Protein AF-A0A1I7UY70-F1 (afdb_monomer_lite)

Organism: NCBI:txid1561998

Radius of gyration: 15.58 Å; chains: 1; bounding box: 37×27×52 Å

Secondary structure (DSSP, 8-state):
-----------GGG-GGGTTS---PPPGGG--SS-----HHHHHHHHHHHHHHHTT---HHHHHHHHHHHHH-TT-HHHHHHHHHHHHHHHHHHHHHHH-

Foldseek 3Di:
DDDPDPPPLDQLVNDPVCPVWDFAADDPVNPDPDDDPADPSQRRLVSSLVRCVVVVDQDPVVLVSLVVNCVRPVPPVVSVVVNVVSVVVVVVVVVVVVVD

Structure (mmCIF, N/CA/C/O backbone):
data_AF-A0A1I7UY70-F1
#
_entry.id   AF-A0A1I7UY70-F1
#
loop_
_atom_site.group_PDB
_atom_site.id
_atom_site.type_symbol
_atom_site.label_atom_id
_atom_site.label_alt_id
_atom_site.label_comp_id
_atom_site.label_asym_id
_atom_site.label_entity_id
_atom_site.label_seq_id
_atom_site.pdbx_PDB_ins_code
_atom_site.Cartn_x
_atom_site.Cartn_y
_atom_site.Cartn_z
_atom_site.occupancy
_atom_site.B_iso_or_equiv
_atom_site.auth_seq_id
_atom_site.auth_comp_id
_atom_site.auth_asym_id
_atom_site.auth_atom_id
_atom_site.pdbx_PDB_model_num
ATOM 1 N N . MET A 1 1 ? 25.966 -2.953 19.652 1.00 38.00 1 MET A N 1
ATOM 2 C CA . MET A 1 1 ? 24.958 -2.192 18.891 1.00 38.00 1 MET A CA 1
ATOM 3 C C . MET A 1 1 ? 23.954 -3.216 18.424 1.00 38.00 1 MET A C 1
ATOM 5 O O . MET A 1 1 ? 24.318 -4.070 17.628 1.00 38.00 1 MET A O 1
ATOM 9 N N . GLU A 1 2 ? 22.795 -3.246 19.075 1.00 36.47 2 GLU A N 1
ATOM 10 C CA . GLU A 1 2 ? 21.772 -4.260 18.839 1.00 36.47 2 GLU A CA 1
ATOM 11 C C . GLU A 1 2 ? 21.210 -4.150 17.422 1.00 36.47 2 GLU A C 1
ATOM 13 O O . GLU A 1 2 ? 20.868 -3.076 16.932 1.00 36.47 2 GLU A O 1
ATOM 18 N N . SER A 1 3 ? 21.199 -5.314 16.793 1.00 43.84 3 SER A N 1
ATOM 19 C CA . SER A 1 3 ? 20.561 -5.754 15.566 1.00 43.84 3 SER A CA 1
ATOM 20 C C . SER A 1 3 ? 19.325 -4.944 15.153 1.00 43.84 3 SER A C 1
ATOM 22 O O . SER A 1 3 ? 18.221 -5.178 15.635 1.00 43.84 3 SER A O 1
ATOM 24 N N . GLY A 1 4 ? 19.482 -4.061 14.167 1.00 43.94 4 GLY A N 1
ATOM 25 C CA . GLY A 1 4 ? 18.393 -3.723 13.249 1.00 43.94 4 GLY A CA 1
ATOM 26 C C . GLY A 1 4 ? 18.341 -4.797 12.173 1.00 43.94 4 GLY A C 1
ATOM 27 O O . GLY A 1 4 ? 18.724 -4.539 11.035 1.00 43.94 4 GLY A O 1
ATOM 28 N N . ASP A 1 5 ? 18.013 -6.019 12.594 1.00 38.72 5 ASP A N 1
ATOM 29 C CA . ASP A 1 5 ? 17.907 -7.184 11.728 1.00 38.72 5 ASP A CA 1
ATOM 30 C C . ASP A 1 5 ? 16.994 -6.823 10.556 1.00 38.72 5 ASP A C 1
ATOM 32 O O . ASP A 1 5 ? 15.882 -6.317 10.739 1.00 38.72 5 ASP A O 1
ATOM 36 N N . ILE A 1 6 ? 17.521 -6.998 9.349 1.00 51.41 6 ILE A N 1
ATOM 37 C CA . ILE A 1 6 ? 16.780 -6.838 8.109 1.00 51.41 6 ILE A CA 1
ATOM 38 C C . ILE A 1 6 ? 15.667 -7.861 8.244 1.00 51.41 6 ILE A C 1
ATOM 40 O O . ILE A 1 6 ? 15.951 -9.053 8.163 1.00 51.41 6 ILE A O 1
ATOM 44 N N . SER A 1 7 ? 14.443 -7.415 8.553 1.00 43.91 7 SER A N 1
ATOM 45 C CA . SER A 1 7 ? 13.302 -8.321 8.628 1.00 43.91 7 SER A CA 1
ATOM 46 C C . SER A 1 7 ? 13.309 -9.106 7.330 1.00 43.91 7 SER A C 1
ATOM 48 O O . SER A 1 7 ? 13.182 -8.535 6.245 1.00 43.91 7 SER A O 1
ATOM 50 N N . SER A 1 8 ? 13.646 -10.382 7.487 1.00 45.94 8 SER A N 1
ATOM 51 C CA . SER A 1 8 ? 13.848 -11.347 6.431 1.00 45.94 8 SER A CA 1
ATOM 52 C C . SER A 1 8 ? 12.756 -11.161 5.393 1.00 45.94 8 SER A C 1
ATOM 54 O O . SER A 1 8 ? 11.581 -11.115 5.751 1.00 45.94 8 SER A O 1
ATOM 56 N N . THR A 1 9 ? 13.186 -11.006 4.144 1.00 56.19 9 THR A N 1
ATOM 57 C CA . THR A 1 9 ? 12.440 -10.810 2.900 1.00 56.19 9 THR A CA 1
ATOM 58 C C . THR A 1 9 ? 11.349 -11.872 2.701 1.00 56.19 9 THR A C 1
ATOM 60 O O . THR A 1 9 ? 11.419 -12.726 1.821 1.00 56.19 9 THR A O 1
ATOM 63 N N . ALA A 1 10 ? 10.336 -11.877 3.559 1.00 68.81 10 ALA A N 1
ATOM 64 C CA . ALA A 1 10 ? 9.144 -12.678 3.414 1.00 68.81 10 ALA A CA 1
ATOM 65 C C . ALA A 1 10 ? 8.151 -11.825 2.639 1.00 68.81 10 ALA A C 1
ATOM 67 O O . ALA A 1 10 ? 7.630 -10.833 3.146 1.00 68.81 10 ALA A O 1
ATOM 68 N N . LEU A 1 11 ? 7.915 -12.214 1.389 1.00 82.00 11 LEU A N 1
ATOM 69 C CA . LEU A 1 11 ? 6.838 -11.659 0.582 1.00 82.00 11 LEU A CA 1
ATOM 70 C C . LEU A 1 11 ? 5.539 -11.684 1.402 1.00 82.00 11 LEU A C 1
ATOM 72 O O . LEU A 1 11 ? 5.225 -12.689 2.047 1.00 82.00 11 LEU A O 1
ATOM 76 N N . TYR A 1 12 ? 4.783 -10.593 1.362 1.00 85.62 12 TYR A N 1
ATOM 77 C CA . TYR A 1 12 ? 3.481 -10.443 2.005 1.00 85.62 12 TYR A CA 1
ATOM 78 C C . TYR A 1 12 ? 2.514 -11.557 1.591 1.00 85.62 12 TYR A C 1
ATOM 80 O O . TYR A 1 12 ? 1.715 -12.004 2.413 1.00 85.62 12 TYR A O 1
ATOM 88 N N . LYS A 1 13 ? 2.671 -12.109 0.379 1.00 85.06 13 LYS A N 1
ATOM 89 C CA . LYS A 1 13 ? 1.948 -13.312 -0.078 1.00 85.06 13 LYS A CA 1
ATOM 90 C C . LYS A 1 13 ? 2.130 -14.554 0.800 1.00 85.06 13 LYS A C 1
ATOM 92 O O . LYS A 1 13 ? 1.261 -15.421 0.823 1.00 85.06 13 LYS A O 1
ATOM 97 N N . ASN A 1 14 ? 3.246 -14.644 1.518 1.00 85.44 14 ASN A N 1
ATOM 98 C CA . ASN A 1 14 ? 3.566 -15.754 2.412 1.00 85.44 14 ASN A CA 1
ATOM 99 C C . ASN A 1 14 ? 3.230 -15.446 3.880 1.00 85.44 14 ASN A C 1
ATOM 101 O O . ASN A 1 14 ? 3.341 -16.337 4.721 1.00 85.44 14 ASN A O 1
ATOM 105 N N . ASN A 1 15 ? 2.838 -14.210 4.204 1.00 86.69 15 ASN A N 1
ATOM 106 C CA . ASN A 1 15 ? 2.493 -13.826 5.565 1.00 86.69 15 ASN A CA 1
ATOM 107 C C . ASN A 1 15 ? 1.050 -14.249 5.885 1.00 86.69 15 ASN A C 1
ATOM 109 O O . ASN A 1 15 ? 0.101 -13.894 5.184 1.00 86.69 15 ASN A O 1
ATOM 113 N N . GLU A 1 16 ? 0.873 -15.006 6.969 1.00 85.00 16 GLU A N 1
ATOM 114 C CA . GLU A 1 16 ? -0.444 -15.469 7.410 1.00 85.00 16 GLU A CA 1
ATOM 115 C C . GLU A 1 16 ? -1.382 -14.324 7.783 1.00 85.00 16 GLU A C 1
ATOM 117 O O . GLU A 1 16 ? -2.587 -14.426 7.557 1.00 85.00 16 GLU A O 1
ATOM 122 N N . GLU A 1 17 ? -0.824 -13.217 8.275 1.00 85.56 17 GLU A N 1
ATOM 123 C CA . GLU A 1 17 ? -1.577 -12.019 8.631 1.00 85.56 17 GLU A CA 1
ATOM 124 C C . GLU A 1 17 ? -2.217 -11.336 7.425 1.00 85.56 17 GLU A C 1
ATOM 126 O O . GLU A 1 17 ? -3.080 -10.500 7.630 1.00 85.56 17 GLU A O 1
ATOM 131 N N . TRP A 1 18 ? -1.815 -11.651 6.190 1.00 86.62 18 TRP A N 1
ATOM 132 C CA . TRP A 1 18 ? -2.326 -11.006 4.975 1.00 86.62 18 TRP A CA 1
ATOM 133 C C . TRP A 1 18 ? -3.199 -11.931 4.117 1.00 86.62 18 TRP A C 1
ATOM 135 O O . TRP A 1 18 ? -3.617 -11.550 3.023 1.00 86.62 18 TRP A O 1
ATOM 145 N N . LYS A 1 19 ? -3.528 -13.132 4.616 1.00 85.94 19 LYS A N 1
ATOM 146 C CA . LYS A 1 19 ? -4.377 -14.117 3.916 1.00 85.94 19 LYS A CA 1
ATOM 147 C C . LYS A 1 19 ? -5.818 -13.639 3.696 1.00 85.94 19 LYS A C 1
ATOM 149 O O . LYS A 1 19 ? -6.513 -14.178 2.839 1.00 85.94 19 LYS A O 1
ATOM 154 N N . ASP A 1 20 ? -6.286 -12.654 4.459 1.00 87.88 20 ASP A N 1
ATOM 155 C CA . ASP A 1 20 ? -7.638 -12.095 4.352 1.00 87.88 20 ASP A CA 1
ATOM 156 C C . ASP A 1 20 ? -7.786 -11.057 3.226 1.00 87.88 20 ASP A C 1
ATOM 158 O O . ASP A 1 20 ? -8.909 -10.685 2.859 1.00 87.88 20 ASP A O 1
ATOM 162 N N . ILE A 1 21 ? -6.676 -10.560 2.674 1.00 87.75 21 ILE A N 1
ATOM 163 C CA . ILE A 1 21 ? -6.660 -9.539 1.626 1.00 87.75 21 ILE A CA 1
ATOM 164 C C . ILE A 1 21 ? -6.191 -10.151 0.308 1.00 87.75 21 ILE A C 1
ATOM 166 O O . ILE A 1 21 ? -5.170 -10.828 0.244 1.00 87.75 21 ILE A O 1
ATOM 170 N N . TYR A 1 22 ? -6.925 -9.863 -0.766 1.00 89.94 22 TYR A N 1
ATOM 171 C CA . TYR A 1 22 ? -6.515 -10.231 -2.117 1.00 89.94 22 TYR A CA 1
ATOM 172 C C . TYR A 1 22 ? -5.616 -9.132 -2.700 1.00 89.94 22 TYR A C 1
ATOM 174 O O . TYR A 1 22 ? -6.105 -8.012 -2.873 1.00 89.94 22 TYR A O 1
ATOM 182 N N . PRO A 1 23 ? -4.331 -9.410 -2.991 1.00 90.38 23 PRO A N 1
ATOM 183 C CA . PRO A 1 23 ? -3.416 -8.415 -3.540 1.00 90.38 23 PRO A CA 1
ATOM 184 C C . PRO A 1 23 ? -3.868 -7.955 -4.928 1.00 90.38 23 PRO A C 1
ATOM 186 O O . PRO A 1 23 ? -4.356 -8.746 -5.739 1.00 90.38 23 PRO A O 1
ATOM 189 N N . ILE A 1 24 ? -3.683 -6.666 -5.213 1.00 91.00 24 ILE A N 1
ATOM 190 C CA . ILE A 1 24 ? -4.083 -6.056 -6.486 1.00 91.00 24 ILE A CA 1
ATOM 191 C C . ILE A 1 24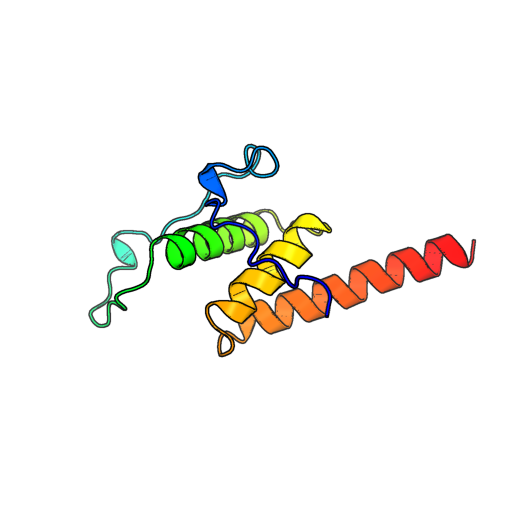 ? -2.835 -5.749 -7.298 1.00 91.00 24 ILE A C 1
ATOM 193 O O . ILE A 1 24 ? -2.218 -4.690 -7.161 1.00 91.00 24 ILE A O 1
ATOM 197 N N . TYR A 1 25 ? -2.466 -6.699 -8.149 1.00 88.38 25 TYR A N 1
ATOM 198 C CA . TYR A 1 25 ? -1.344 -6.541 -9.064 1.00 88.38 25 TYR A CA 1
ATOM 199 C C . TYR A 1 25 ? -1.677 -5.568 -10.207 1.00 88.38 25 TYR A C 1
ATOM 201 O O . TYR A 1 25 ? -2.852 -5.402 -10.549 1.00 88.38 25 TYR A O 1
ATOM 209 N N . PRO A 1 26 ? -0.660 -4.928 -10.813 1.00 82.62 26 PRO A N 1
ATOM 210 C CA . PRO A 1 26 ? -0.857 -4.111 -12.006 1.00 82.62 26 PRO A CA 1
ATOM 211 C C . PRO A 1 26 ? -1.552 -4.903 -13.123 1.00 82.62 26 PRO A C 1
ATOM 213 O O . PRO A 1 26 ? -1.183 -6.048 -13.397 1.00 82.62 26 PRO A O 1
ATOM 216 N N . SER A 1 27 ? -2.571 -4.314 -13.751 1.00 82.50 27 SER A N 1
ATOM 217 C CA . SER A 1 27 ? -3.311 -4.955 -14.845 1.00 82.50 27 SER A CA 1
ATOM 218 C C . SER A 1 27 ? -2.542 -4.866 -16.172 1.00 82.50 27 SER A C 1
ATOM 220 O O . SER A 1 27 ? -1.608 -4.077 -16.312 1.00 82.50 27 SER A O 1
ATOM 222 N N . LYS A 1 28 ? -2.950 -5.648 -17.184 1.00 75.12 28 LYS A N 1
ATOM 223 C CA . LYS A 1 28 ? -2.389 -5.531 -18.546 1.00 75.12 28 LYS A CA 1
ATOM 224 C C . LYS A 1 28 ? -2.657 -4.162 -19.173 1.00 75.12 28 LYS A C 1
ATOM 226 O O . LYS A 1 28 ? -1.839 -3.683 -19.946 1.00 75.12 28 LYS A O 1
ATOM 231 N N . ASP A 1 29 ? -3.767 -3.525 -18.810 1.00 73.31 29 ASP A N 1
ATOM 232 C CA . ASP A 1 29 ? -4.109 -2.184 -19.292 1.00 73.31 29 ASP A CA 1
ATOM 233 C C . ASP A 1 29 ? -3.209 -1.101 -18.663 1.00 73.31 29 ASP A C 1
ATOM 235 O O . ASP A 1 29 ? -3.049 -0.022 -19.229 1.00 73.31 29 ASP A O 1
ATOM 239 N N . GLU A 1 30 ? -2.579 -1.394 -17.518 1.00 73.88 30 GLU A N 1
ATOM 240 C CA . GLU A 1 30 ? -1.557 -0.549 -16.885 1.00 73.88 30 GLU A CA 1
ATOM 241 C C . GLU A 1 30 ? -0.147 -0.761 -17.478 1.00 73.88 30 GLU A C 1
ATOM 243 O O . GLU A 1 30 ? 0.795 -0.071 -17.074 1.00 73.88 30 GLU A O 1
ATOM 248 N N . GLU A 1 31 ? 0.037 -1.671 -18.448 1.00 71.38 31 GLU A N 1
ATOM 249 C CA . GLU A 1 31 ? 1.309 -1.825 -19.169 1.00 71.38 31 GLU A CA 1
ATOM 250 C C . GLU A 1 31 ? 1.524 -0.663 -20.151 1.00 71.38 31 GLU A C 1
ATOM 252 O O . GLU A 1 31 ? 1.270 -0.739 -21.351 1.00 71.38 31 GLU A O 1
ATOM 257 N N . VAL A 1 32 ? 2.011 0.451 -19.611 1.00 74.19 32 VAL A N 1
ATOM 258 C CA . VAL A 1 32 ? 2.358 1.661 -20.360 1.00 74.19 32 VAL A CA 1
ATOM 259 C C . VAL A 1 32 ? 3.764 1.593 -20.963 1.00 74.19 32 VAL A C 1
ATOM 261 O O . VAL A 1 32 ? 4.619 0.814 -20.542 1.00 74.19 32 VAL A O 1
ATOM 264 N N . ALA A 1 33 ? 4.034 2.487 -21.920 1.00 74.44 33 ALA A N 1
ATOM 265 C CA . ALA A 1 33 ? 5.314 2.580 -22.627 1.00 74.44 33 ALA A CA 1
ATOM 266 C C . ALA A 1 33 ? 6.541 2.773 -21.708 1.00 74.44 33 ALA A C 1
ATOM 268 O O . ALA A 1 33 ? 7.656 2.446 -22.105 1.00 74.44 33 ALA A O 1
ATOM 269 N N . VAL A 1 34 ? 6.352 3.280 -20.482 1.00 78.06 34 VAL A N 1
ATOM 270 C CA . VAL A 1 34 ? 7.425 3.508 -19.499 1.00 78.06 34 VAL A CA 1
ATOM 271 C C . VAL A 1 34 ? 7.318 2.491 -18.360 1.00 78.06 34 VAL A C 1
ATOM 273 O O . VAL A 1 34 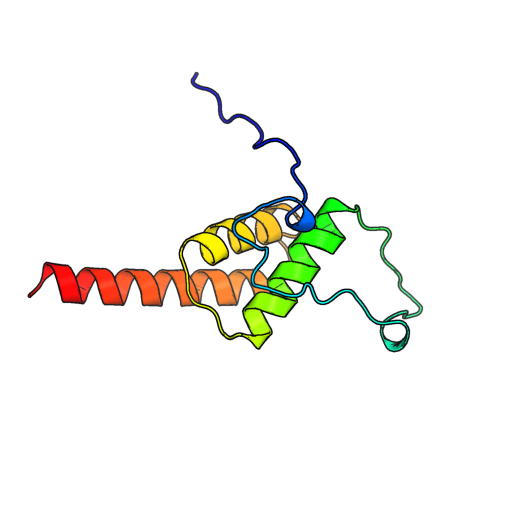? 6.970 2.820 -17.227 1.00 78.06 34 VAL A O 1
ATOM 276 N N . LYS A 1 35 ? 7.592 1.221 -18.674 1.00 80.19 35 LYS A N 1
ATOM 277 C CA . LYS A 1 35 ? 7.622 0.140 -17.683 1.00 80.19 35 LYS A CA 1
ATOM 278 C C . LYS A 1 35 ? 8.890 0.239 -16.837 1.00 80.19 35 LYS A C 1
ATOM 280 O O . LYS A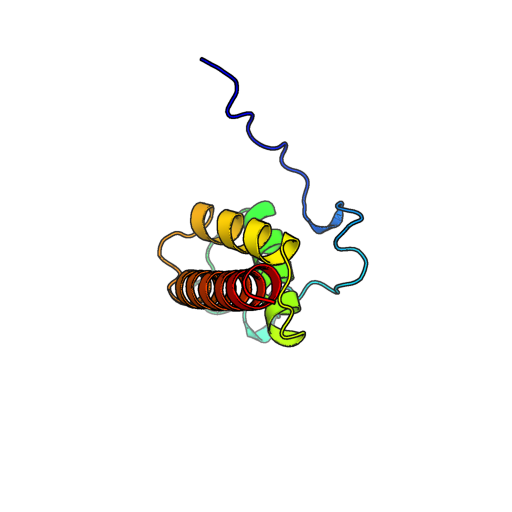 1 35 ? 10.002 0.213 -17.360 1.00 80.19 35 LYS A O 1
ATOM 285 N N . ILE A 1 36 ? 8.721 0.322 -15.522 1.00 81.06 36 ILE A N 1
ATOM 286 C CA . ILE A 1 36 ? 9.835 0.301 -14.572 1.00 81.06 36 ILE A CA 1
ATOM 287 C C . ILE A 1 36 ? 10.146 -1.160 -14.248 1.00 81.06 36 ILE A C 1
ATOM 289 O O . ILE A 1 36 ? 9.258 -1.914 -13.848 1.00 81.06 36 ILE A O 1
ATOM 293 N N . ALA A 1 37 ? 11.403 -1.566 -14.415 1.00 84.62 37 ALA A N 1
ATOM 294 C CA . ALA A 1 37 ? 11.875 -2.856 -13.932 1.00 84.62 37 ALA A CA 1
ATOM 295 C C . ALA A 1 37 ? 11.971 -2.806 -12.399 1.00 84.62 37 ALA A C 1
ATOM 297 O O . ALA A 1 37 ? 12.938 -2.291 -11.843 1.00 84.62 37 ALA A O 1
ATOM 298 N N . VAL A 1 38 ? 10.927 -3.286 -11.729 1.00 84.06 38 VAL A N 1
ATOM 299 C CA . VAL A 1 38 ? 10.815 -3.335 -10.267 1.00 84.06 38 VAL A CA 1
ATOM 300 C C . VAL A 1 38 ? 11.080 -4.749 -9.749 1.00 84.06 38 VAL A C 1
ATOM 302 O O . VAL A 1 38 ? 10.908 -5.729 -10.474 1.00 84.06 38 VAL A O 1
ATOM 305 N N . THR A 1 39 ? 11.516 -4.855 -8.496 1.00 89.25 39 THR A N 1
ATOM 306 C CA . THR A 1 39 ? 11.753 -6.140 -7.825 1.00 89.25 39 THR A CA 1
ATOM 307 C C . THR A 1 39 ? 10.437 -6.829 -7.453 1.00 89.25 39 THR A C 1
ATOM 309 O O . THR A 1 39 ? 9.388 -6.186 -7.380 1.00 89.25 39 THR A O 1
ATOM 312 N N . GLU A 1 40 ? 10.478 -8.140 -7.196 1.00 88.50 40 GLU A N 1
ATOM 313 C CA . GLU A 1 40 ? 9.292 -8.890 -6.752 1.00 88.50 40 GLU A CA 1
ATOM 314 C C . GLU A 1 40 ? 8.740 -8.334 -5.430 1.00 88.50 40 GLU A C 1
ATOM 316 O O . GLU A 1 40 ? 7.539 -8.095 -5.329 1.00 88.50 40 GLU A O 1
ATOM 321 N N . ASP A 1 41 ? 9.617 -8.009 -4.475 1.00 88.56 41 ASP A N 1
ATOM 322 C CA . ASP A 1 41 ? 9.244 -7.404 -3.187 1.00 88.56 41 ASP A CA 1
ATOM 323 C C . ASP A 1 41 ? 8.482 -6.085 -3.361 1.00 88.56 41 ASP A C 1
ATOM 325 O O . ASP A 1 41 ? 7.529 -5.800 -2.635 1.00 88.56 41 ASP A O 1
ATOM 329 N N . PHE A 1 42 ? 8.880 -5.281 -4.353 1.00 89.38 42 PHE A N 1
ATOM 330 C CA . PHE A 1 42 ? 8.198 -4.035 -4.677 1.00 89.38 42 PHE A CA 1
ATOM 331 C C . PHE A 1 42 ? 6.786 -4.300 -5.191 1.00 89.38 42 PHE A C 1
ATOM 333 O O . PHE A 1 42 ? 5.830 -3.681 -4.726 1.00 89.38 42 PHE A O 1
ATOM 340 N N . ILE A 1 43 ? 6.650 -5.211 -6.157 1.00 90.38 43 ILE A N 1
ATOM 341 C CA . ILE A 1 43 ? 5.352 -5.552 -6.745 1.00 90.38 43 ILE A CA 1
ATOM 342 C C . ILE A 1 43 ? 4.413 -6.071 -5.659 1.00 90.38 43 ILE A C 1
ATOM 344 O O . ILE A 1 43 ? 3.257 -5.658 -5.606 1.00 90.38 43 ILE A O 1
ATOM 348 N N . ASP A 1 44 ? 4.918 -6.938 -4.787 1.00 91.44 44 ASP A N 1
ATOM 349 C CA . ASP A 1 44 ? 4.138 -7.554 -3.727 1.00 91.44 44 ASP A CA 1
ATOM 350 C C . ASP A 1 44 ? 3.675 -6.514 -2.697 1.00 91.44 44 ASP A C 1
ATOM 352 O O . ASP A 1 44 ? 2.472 -6.317 -2.525 1.00 91.44 44 ASP A O 1
ATOM 356 N N . ALA A 1 45 ? 4.594 -5.739 -2.110 1.00 92.31 45 ALA A N 1
ATOM 357 C CA . ALA A 1 45 ? 4.246 -4.706 -1.131 1.00 92.31 45 ALA A CA 1
ATOM 358 C C . ALA A 1 45 ? 3.236 -3.687 -1.691 1.00 92.31 45 ALA A C 1
ATOM 360 O O . ALA A 1 45 ? 2.244 -3.353 -1.038 1.00 92.31 45 ALA A O 1
ATOM 361 N N . PHE A 1 46 ? 3.430 -3.218 -2.930 1.00 92.25 46 PHE A N 1
ATOM 362 C CA . PHE A 1 46 ? 2.502 -2.266 -3.546 1.00 92.25 46 PHE A CA 1
ATOM 363 C C . PHE A 1 46 ? 1.158 -2.896 -3.941 1.00 92.25 46 PHE A C 1
ATOM 365 O O . PHE A 1 46 ? 0.141 -2.201 -3.899 1.00 92.25 46 PHE A O 1
ATOM 372 N N . ALA A 1 47 ? 1.110 -4.189 -4.273 1.00 92.88 47 ALA A N 1
ATOM 373 C CA . ALA A 1 47 ? -0.146 -4.891 -4.531 1.00 92.88 47 ALA A CA 1
ATOM 374 C C . ALA A 1 47 ? -0.993 -5.035 -3.256 1.00 92.88 47 ALA A C 1
ATOM 376 O O . ALA A 1 47 ? -2.210 -4.828 -3.296 1.00 92.88 47 ALA A O 1
ATOM 377 N N . TYR A 1 48 ? -0.352 -5.315 -2.118 1.00 92.88 48 TYR A N 1
ATOM 378 C CA . TYR A 1 48 ? -1.007 -5.325 -0.808 1.00 92.88 48 TYR A CA 1
ATOM 379 C C . TYR A 1 48 ? -1.430 -3.927 -0.358 1.00 92.88 48 TYR A C 1
ATOM 381 O O . TYR A 1 48 ? -2.537 -3.760 0.153 1.00 92.88 48 TYR A O 1
ATOM 389 N N . PHE A 1 49 ? -0.617 -2.901 -0.626 1.00 93.38 49 PHE A N 1
ATOM 390 C CA . PHE A 1 49 ? -0.984 -1.512 -0.338 1.00 93.38 49 PHE A CA 1
ATOM 391 C C . PHE A 1 49 ? -2.236 -1.084 -1.112 1.00 93.38 49 PHE A C 1
ATOM 393 O O . PHE A 1 49 ? -3.167 -0.541 -0.519 1.00 93.38 49 PHE A O 1
ATOM 400 N N . ARG A 1 50 ? -2.309 -1.389 -2.416 1.00 92.62 50 ARG A N 1
ATOM 401 C CA . ARG A 1 50 ? -3.504 -1.136 -3.244 1.00 92.62 50 ARG A CA 1
ATOM 402 C C . ARG A 1 50 ? -4.740 -1.851 -2.693 1.00 92.62 50 ARG A C 1
ATOM 404 O O . ARG A 1 50 ? -5.823 -1.272 -2.653 1.00 92.62 50 ARG A O 1
ATOM 411 N N . ALA A 1 51 ? -4.582 -3.092 -2.243 1.00 92.94 51 ALA A N 1
ATOM 412 C CA . ALA A 1 51 ? -5.681 -3.863 -1.681 1.00 92.94 51 ALA A CA 1
ATOM 413 C C . ALA A 1 51 ? -6.175 -3.308 -0.332 1.00 92.94 51 ALA A C 1
ATOM 415 O O . ALA A 1 51 ? -7.383 -3.191 -0.116 1.00 92.94 51 ALA A O 1
ATOM 416 N N . ALA A 1 52 ? -5.255 -2.905 0.548 1.00 91.44 52 ALA A N 1
ATOM 417 C CA . ALA A 1 52 ? -5.579 -2.269 1.823 1.00 91.44 52 ALA A CA 1
ATOM 418 C C . ALA A 1 52 ? -6.253 -0.898 1.635 1.00 91.44 52 ALA A C 1
ATOM 420 O O . ALA A 1 52 ? -7.207 -0.577 2.346 1.00 91.44 52 ALA A O 1
ATOM 421 N N . LEU A 1 53 ? -5.811 -0.130 0.632 1.00 90.06 53 LEU A N 1
ATOM 422 C CA . LEU A 1 53 ? -6.443 1.117 0.195 1.00 90.06 53 LEU A CA 1
ATOM 423 C C . LEU A 1 53 ? -7.908 0.905 -0.205 1.00 90.06 53 LEU A C 1
ATOM 425 O O . LEU A 1 53 ? -8.776 1.627 0.278 1.00 90.06 53 LEU A O 1
ATOM 429 N N . LEU A 1 54 ? -8.204 -0.099 -1.042 1.00 89.62 54 LEU A N 1
ATOM 430 C CA . LEU A 1 54 ? -9.585 -0.382 -1.458 1.00 89.62 54 LEU A CA 1
ATOM 431 C C . LEU A 1 54 ? -10.477 -0.826 -0.299 1.00 89.62 54 LEU A C 1
ATOM 433 O O . LEU A 1 54 ? -11.653 -0.471 -0.259 1.00 89.62 54 LEU A O 1
ATOM 437 N N . LYS A 1 55 ? -9.928 -1.589 0.649 1.00 88.50 55 LYS A N 1
ATOM 438 C CA . LYS A 1 55 ? -10.651 -1.973 1.867 1.00 88.50 55 LYS A CA 1
ATOM 439 C C . LYS A 1 55 ? -10.779 -0.828 2.878 1.00 88.50 55 LYS A C 1
ATOM 441 O O . LYS A 1 55 ? -11.465 -1.003 3.882 1.00 88.50 55 LYS A O 1
ATOM 446 N N . ASN A 1 56 ? -10.138 0.316 2.622 1.00 86.56 56 ASN A N 1
ATOM 447 C CA . ASN A 1 56 ? -10.006 1.435 3.551 1.00 86.56 56 ASN A CA 1
ATOM 448 C C . ASN A 1 56 ? -9.603 0.968 4.961 1.00 86.56 56 ASN A C 1
ATOM 450 O O . ASN A 1 56 ? -10.151 1.414 5.971 1.00 86.56 56 ASN A O 1
ATOM 454 N N . GLU A 1 57 ? -8.689 -0.001 5.015 1.00 87.25 57 GLU A N 1
ATOM 455 C CA . GLU A 1 57 ? -8.269 -0.605 6.270 1.00 87.25 57 GLU A CA 1
ATOM 456 C C . GLU A 1 57 ? -7.465 0.400 7.097 1.00 87.25 57 GLU A C 1
ATOM 458 O O . GLU A 1 57 ? -6.647 1.148 6.568 1.00 87.25 57 GLU A O 1
ATOM 463 N N . LYS A 1 58 ? -7.677 0.403 8.414 1.00 87.31 58 LYS A N 1
ATOM 464 C CA . LYS A 1 58 ? -6.911 1.220 9.356 1.00 87.31 58 LYS A CA 1
ATOM 465 C C . LYS A 1 58 ? -6.459 0.344 10.508 1.00 87.31 58 LYS A C 1
ATOM 467 O O . LYS A 1 58 ? -7.203 0.105 11.453 1.00 87.31 58 LYS A O 1
ATOM 472 N N . SER A 1 59 ? -5.249 -0.181 10.393 1.00 89.06 59 SER A N 1
ATOM 473 C CA . SER A 1 59 ? -4.714 -1.174 11.320 1.00 89.06 59 SER A CA 1
ATOM 474 C C . SER A 1 59 ? -3.228 -0.949 11.581 1.00 89.06 59 SER A C 1
ATOM 476 O O . SER A 1 59 ? -2.518 -0.316 10.794 1.00 89.06 59 SER A O 1
ATOM 478 N N . THR A 1 60 ? -2.732 -1.508 12.683 1.00 87.69 60 THR A N 1
ATOM 479 C CA . THR A 1 60 ? -1.303 -1.465 13.018 1.00 87.69 60 THR A CA 1
ATOM 480 C C . THR A 1 60 ? -0.458 -2.208 11.976 1.00 87.69 60 THR A C 1
ATOM 482 O O . THR A 1 60 ? 0.615 -1.727 11.621 1.00 87.69 60 THR A O 1
ATOM 485 N N . ARG A 1 61 ? -0.960 -3.323 11.413 1.00 89.81 61 ARG A N 1
ATOM 486 C CA . ARG A 1 61 ? -0.271 -4.066 10.338 1.00 89.81 61 ARG A CA 1
ATOM 487 C C . ARG A 1 61 ? -0.118 -3.232 9.062 1.00 89.81 61 ARG A C 1
ATOM 489 O O . ARG A 1 61 ? 0.943 -3.258 8.442 1.00 89.81 61 ARG A O 1
ATOM 496 N N . LEU A 1 62 ? -1.127 -2.425 8.712 1.00 91.06 62 LEU A N 1
ATOM 497 C CA . LEU A 1 62 ? -1.039 -1.504 7.579 1.00 91.06 62 LEU A CA 1
ATOM 498 C C . LEU A 1 62 ? 0.021 -0.424 7.816 1.00 91.06 62 LEU A C 1
ATOM 500 O O . LEU A 1 62 ? 0.727 -0.048 6.886 1.00 91.06 62 LEU A O 1
ATOM 504 N N . MET A 1 63 ? 0.175 0.057 9.051 1.00 91.19 63 MET A N 1
ATOM 505 C CA . MET A 1 63 ? 1.218 1.034 9.372 1.00 91.19 63 MET A CA 1
ATOM 506 C C . MET A 1 63 ? 2.626 0.477 9.121 1.00 91.19 63 MET A C 1
ATOM 508 O O . MET A 1 63 ? 3.468 1.198 8.582 1.00 91.19 63 MET A O 1
ATOM 512 N N . SER A 1 64 ? 2.863 -0.799 9.440 1.00 91.00 64 SER A N 1
ATOM 513 C CA . SER A 1 64 ? 4.112 -1.489 9.095 1.00 91.00 64 SER A CA 1
ATOM 514 C C . SER A 1 64 ? 4.296 -1.596 7.577 1.00 91.00 64 SER A C 1
ATOM 516 O O . SER A 1 64 ? 5.335 -1.179 7.069 1.00 91.00 64 SER A O 1
ATOM 518 N N . LEU A 1 65 ? 3.261 -2.032 6.842 1.00 92.12 65 LEU A N 1
ATOM 519 C CA . LEU A 1 65 ? 3.292 -2.116 5.373 1.00 92.12 65 LEU A CA 1
ATOM 520 C C . LEU A 1 65 ? 3.617 -0.763 4.719 1.00 92.12 65 LEU A C 1
ATOM 522 O O . LEU A 1 65 ? 4.446 -0.686 3.816 1.00 92.12 65 LEU A O 1
ATOM 526 N N . LEU A 1 66 ? 3.006 0.328 5.186 1.00 93.19 66 LEU A N 1
ATOM 527 C CA . LEU A 1 66 ? 3.292 1.672 4.678 1.00 93.19 66 LEU A CA 1
ATOM 528 C C . LEU A 1 66 ? 4.747 2.078 4.929 1.00 93.19 66 LEU A C 1
ATOM 530 O O . LEU A 1 66 ? 5.371 2.688 4.061 1.00 93.19 66 LEU A O 1
ATOM 534 N N . GLY A 1 67 ? 5.302 1.717 6.088 1.00 92.44 67 GLY A N 1
ATOM 535 C CA . GLY A 1 67 ? 6.717 1.912 6.386 1.00 92.44 67 GLY A CA 1
ATOM 536 C C . GLY A 1 67 ? 7.622 1.192 5.387 1.00 92.44 67 GLY A C 1
ATOM 537 O O . GLY A 1 67 ? 8.645 1.741 4.979 1.00 92.44 67 GLY A O 1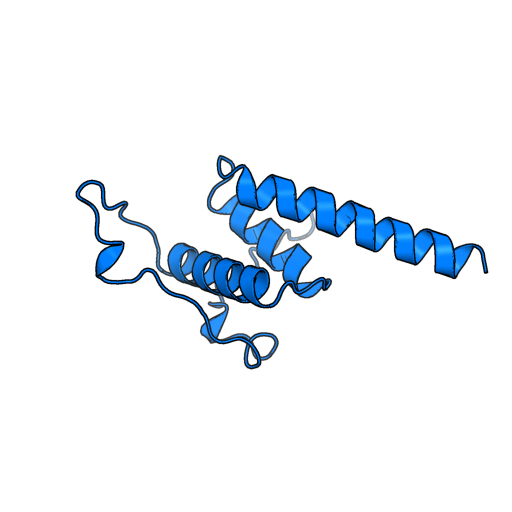
ATOM 538 N N . ASP A 1 68 ? 7.243 -0.007 4.955 1.00 91.81 68 ASP A N 1
ATOM 539 C CA . ASP A 1 68 ? 7.978 -0.791 3.962 1.00 91.81 68 ASP A CA 1
ATOM 540 C C . ASP A 1 68 ? 7.854 -0.180 2.562 1.00 91.81 68 ASP A C 1
ATOM 542 O O . ASP A 1 68 ? 8.864 0.024 1.887 1.00 91.81 68 ASP A O 1
ATOM 546 N N . CYS A 1 69 ? 6.647 0.226 2.159 1.00 92.75 69 CYS A N 1
ATOM 547 C CA . CYS A 1 69 ? 6.411 0.931 0.898 1.00 92.75 69 CYS A CA 1
ATOM 548 C C . CYS A 1 69 ? 7.193 2.253 0.810 1.00 92.75 69 CYS A C 1
ATOM 550 O O . CYS A 1 69 ? 7.721 2.575 -0.255 1.00 92.75 69 CYS A O 1
ATOM 552 N N . ILE A 1 70 ? 7.314 3.003 1.915 1.00 94.12 70 ILE A N 1
ATOM 553 C CA . ILE A 1 70 ? 8.140 4.221 1.981 1.00 94.12 70 ILE A CA 1
ATOM 554 C C . ILE A 1 70 ? 9.616 3.882 1.777 1.00 94.12 70 ILE A C 1
ATOM 556 O O . ILE A 1 70 ? 10.300 4.606 1.063 1.00 94.12 70 ILE A O 1
ATOM 560 N N . ARG A 1 71 ? 10.127 2.792 2.363 1.00 91.19 71 ARG A N 1
ATOM 561 C CA . ARG A 1 71 ? 11.526 2.377 2.147 1.00 91.19 71 ARG A CA 1
ATOM 562 C C . ARG A 1 71 ? 11.778 1.945 0.701 1.00 91.19 71 ARG A C 1
ATOM 564 O O . ARG A 1 71 ? 12.842 2.237 0.166 1.00 91.19 71 ARG A O 1
ATOM 571 N N . LEU A 1 72 ? 10.797 1.296 0.071 1.00 91.19 72 LEU A N 1
ATOM 572 C CA . LEU A 1 72 ? 10.863 0.843 -1.322 1.00 91.19 72 LEU A CA 1
AT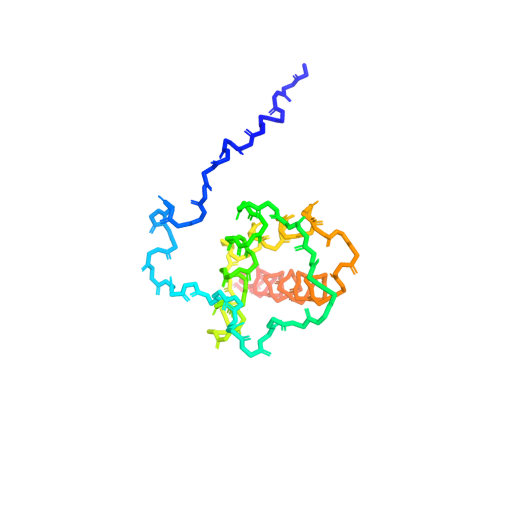OM 573 C C . LEU A 1 72 ? 10.744 1.992 -2.338 1.00 91.19 72 LEU A C 1
ATOM 575 O O . LEU A 1 72 ? 11.387 1.954 -3.384 1.00 91.19 72 LEU A O 1
ATOM 579 N N . ASN A 1 73 ? 9.936 3.017 -2.051 1.00 92.19 73 ASN A N 1
ATOM 580 C CA . ASN A 1 73 ? 9.847 4.232 -2.861 1.00 92.19 73 ASN A CA 1
ATOM 581 C C . ASN A 1 73 ? 9.556 5.470 -1.995 1.00 92.19 73 ASN A C 1
ATOM 583 O O . ASN A 1 73 ? 8.397 5.886 -1.872 1.00 92.19 73 ASN A O 1
ATOM 587 N N . PRO A 1 74 ? 10.608 6.116 -1.460 1.00 92.19 74 PRO A N 1
ATOM 588 C CA . PRO A 1 74 ? 10.461 7.295 -0.610 1.00 92.19 74 PRO A CA 1
ATOM 589 C C . PRO A 1 74 ? 9.829 8.497 -1.318 1.00 92.19 74 PRO A C 1
ATOM 591 O O . PRO A 1 74 ? 9.321 9.394 -0.649 1.00 92.19 74 PRO A O 1
ATOM 594 N N . ALA A 1 75 ? 9.854 8.531 -2.654 1.00 92.38 75 ALA A N 1
ATOM 595 C CA . ALA A 1 75 ? 9.286 9.613 -3.454 1.00 92.38 75 ALA A CA 1
ATOM 596 C C . ALA A 1 75 ? 7.768 9.471 -3.674 1.00 92.38 75 ALA A C 1
ATOM 598 O O . ALA A 1 75 ? 7.137 10.370 -4.233 1.00 92.38 75 ALA A O 1
ATOM 599 N N . ASN A 1 76 ? 7.153 8.362 -3.248 1.00 92.38 76 ASN A N 1
ATOM 600 C CA . ASN A 1 76 ? 5.719 8.165 -3.406 1.00 92.38 76 ASN A CA 1
ATOM 601 C C . ASN A 1 76 ? 4.923 8.972 -2.366 1.00 92.38 76 ASN A C 1
ATOM 603 O O . ASN A 1 76 ? 4.719 8.539 -1.231 1.00 92.38 76 ASN A O 1
ATOM 607 N N . TYR A 1 77 ? 4.419 10.136 -2.779 1.00 93.81 77 TYR A N 1
ATOM 608 C CA . TYR A 1 77 ? 3.652 11.030 -1.905 1.00 93.81 77 TYR A CA 1
ATOM 609 C C . TYR A 1 77 ? 2.327 10.425 -1.415 1.00 93.81 77 TYR A C 1
ATOM 611 O O . TYR A 1 77 ? 1.850 10.791 -0.344 1.00 93.81 77 TYR A O 1
ATOM 619 N N . THR A 1 78 ? 1.734 9.491 -2.166 1.00 93.00 78 THR A N 1
ATOM 620 C CA . THR A 1 78 ? 0.456 8.868 -1.785 1.00 93.00 78 THR A CA 1
ATOM 621 C C . THR A 1 78 ? 0.639 7.981 -0.559 1.00 93.00 78 THR A C 1
ATOM 623 O O . THR A 1 78 ? -0.166 8.033 0.367 1.00 93.00 78 THR A O 1
ATOM 626 N N . VAL A 1 79 ? 1.738 7.222 -0.513 1.00 94.44 79 VAL A N 1
ATOM 627 C CA . VAL A 1 79 ? 2.076 6.379 0.643 1.00 94.44 79 VAL A CA 1
ATOM 628 C C . VAL A 1 79 ? 2.344 7.247 1.875 1.00 94.44 79 VAL A C 1
ATOM 630 O O . VAL A 1 79 ? 1.839 6.954 2.957 1.00 94.44 79 VAL A O 1
ATOM 633 N N . TRP A 1 80 ? 3.087 8.348 1.711 1.00 93.75 80 TRP A N 1
ATOM 634 C CA . TRP A 1 80 ? 3.360 9.290 2.800 1.00 93.75 80 TRP A CA 1
ATOM 635 C C . TRP A 1 80 ? 2.099 9.916 3.377 1.00 93.75 80 TRP A C 1
ATOM 637 O O . TRP A 1 80 ? 1.945 9.944 4.599 1.00 93.75 80 TRP A O 1
ATOM 647 N N . GLN A 1 81 ? 1.203 10.390 2.511 1.00 93.69 81 GLN A N 1
ATOM 648 C CA . GLN A 1 81 ? -0.059 10.984 2.936 1.00 93.69 81 GLN A CA 1
ATOM 649 C C . GLN A 1 81 ? -0.867 9.980 3.768 1.00 93.69 81 GLN A C 1
ATOM 651 O O . GLN A 1 81 ? -1.219 10.272 4.909 1.00 93.69 81 GLN A O 1
ATOM 656 N N . TYR A 1 82 ? -1.044 8.758 3.257 1.00 92.62 82 TYR A N 1
ATOM 657 C CA . TYR A 1 82 ? -1.785 7.707 3.960 1.00 92.62 82 TYR A CA 1
ATOM 658 C C . TYR A 1 82 ? -1.159 7.330 5.307 1.00 92.62 82 TYR A C 1
ATOM 660 O O . TYR A 1 82 ? -1.859 7.103 6.292 1.00 92.62 82 TYR A O 1
ATOM 668 N N . HIS A 1 83 ? 0.170 7.288 5.374 1.00 93.12 83 HIS A N 1
ATOM 669 C CA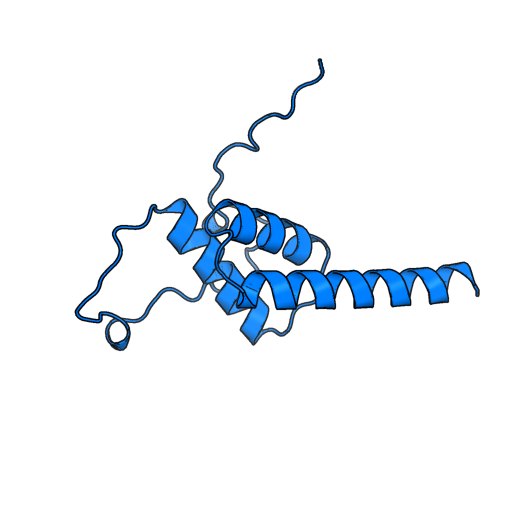 . HIS A 1 83 ? 0.896 6.981 6.602 1.00 93.12 83 HIS A CA 1
ATOM 670 C C . HIS A 1 83 ? 0.734 8.069 7.673 1.00 93.12 83 HIS A C 1
ATOM 672 O O . HIS A 1 83 ? 0.586 7.747 8.854 1.00 93.12 83 HIS A O 1
ATOM 678 N N . LEU A 1 84 ? 0.736 9.348 7.286 1.00 93.19 84 LEU A N 1
ATOM 679 C CA . LEU A 1 84 ? 0.482 10.455 8.212 1.00 93.19 84 LEU A CA 1
ATOM 680 C C . LEU A 1 84 ? -0.963 10.450 8.717 1.00 93.19 84 LEU A C 1
ATOM 682 O O . LEU A 1 84 ? -1.182 10.611 9.921 1.00 93.19 84 LEU A O 1
ATOM 686 N N . ASP A 1 85 ? -1.925 10.212 7.828 1.00 92.25 85 ASP A N 1
ATOM 687 C CA . ASP A 1 85 ? -3.345 10.158 8.181 1.00 92.25 85 ASP A CA 1
ATOM 688 C C . ASP A 1 85 ? -3.631 9.006 9.150 1.00 92.25 85 ASP A C 1
ATOM 690 O O . ASP A 1 85 ? -4.215 9.221 10.216 1.00 92.25 85 ASP A O 1
ATOM 694 N N . LEU A 1 86 ? -3.111 7.808 8.857 1.00 92.19 86 LEU A N 1
ATOM 695 C CA . LEU A 1 86 ? -3.240 6.645 9.735 1.00 92.19 86 LEU A CA 1
ATOM 696 C C . LEU A 1 86 ? -2.614 6.898 11.113 1.00 92.19 86 LEU A C 1
ATOM 698 O O . LEU A 1 86 ? -3.212 6.578 12.140 1.00 92.19 86 LEU A O 1
ATOM 702 N N . LYS A 1 87 ? -1.429 7.520 11.162 1.00 91.44 87 LYS A N 1
ATOM 703 C CA . LYS A 1 87 ? -0.768 7.881 12.426 1.00 91.44 87 LYS A CA 1
ATOM 704 C C . LYS A 1 87 ? -1.585 8.858 13.259 1.00 91.44 87 LYS A C 1
ATOM 706 O O . LYS A 1 87 ? -1.624 8.729 14.483 1.00 91.44 87 LYS A O 1
ATOM 711 N N . LYS A 1 88 ? -2.197 9.850 12.615 1.00 91.81 88 LYS A N 1
ATOM 712 C CA . LYS A 1 88 ? -3.027 10.845 13.294 1.00 91.81 88 LYS A CA 1
ATOM 713 C C . LYS A 1 88 ? -4.270 10.196 13.895 1.00 91.81 88 LYS A C 1
ATOM 715 O O . LYS A 1 88 ? -4.594 10.467 15.045 1.00 91.81 88 LYS A O 1
ATOM 720 N N . GLU A 1 89 ? -4.927 9.329 13.137 1.00 90.00 89 GLU A N 1
ATOM 721 C CA . GLU A 1 89 ? -6.143 8.652 13.578 1.00 90.00 89 GLU A CA 1
ATOM 722 C C . GLU A 1 89 ? -5.886 7.662 14.709 1.00 90.00 89 GLU A C 1
ATOM 724 O O . GLU A 1 89 ? -6.594 7.685 15.712 1.00 90.00 89 GLU A O 1
ATOM 729 N N . MET A 1 90 ? -4.823 6.861 14.604 1.00 88.44 90 MET A N 1
ATOM 730 C CA . MET A 1 90 ? -4.423 5.954 15.680 1.00 88.44 90 MET A CA 1
ATOM 731 C C . MET A 1 90 ? -4.136 6.726 16.970 1.00 88.44 90 MET A C 1
ATOM 733 O O . MET A 1 90 ? -4.649 6.362 18.022 1.00 88.44 90 MET A O 1
ATOM 737 N N . ARG A 1 91 ? -3.375 7.828 16.892 1.00 89.69 91 ARG A N 1
ATOM 738 C CA . ARG A 1 91 ? -3.099 8.691 18.051 1.00 89.69 91 ARG A CA 1
ATOM 739 C C . ARG A 1 91 ? -4.383 9.234 18.675 1.00 89.69 91 ARG A C 1
ATOM 741 O O . ARG A 1 91 ? -4.552 9.112 19.876 1.00 89.69 91 ARG A O 1
ATOM 748 N N . TYR A 1 92 ? -5.287 9.771 17.859 1.00 89.94 92 TYR A N 1
ATOM 749 C CA . TYR A 1 92 ? -6.555 10.324 18.333 1.00 89.94 92 TYR A CA 1
ATOM 750 C C . TYR A 1 92 ? -7.387 9.301 19.120 1.00 89.94 92 TYR A C 1
ATOM 752 O O . TYR A 1 92 ? -7.941 9.630 20.164 1.00 89.94 92 TYR A O 1
ATOM 760 N N . LEU A 1 93 ? -7.441 8.048 18.655 1.00 87.06 93 LEU A N 1
ATOM 761 C CA . LEU A 1 93 ? -8.136 6.976 19.370 1.00 87.06 93 LEU A CA 1
ATOM 762 C C . LEU A 1 93 ? -7.466 6.639 20.708 1.00 87.06 93 LEU A C 1
ATOM 764 O O . LEU A 1 93 ? -8.166 6.438 21.697 1.00 87.06 93 LEU A O 1
ATOM 768 N N . TYR A 1 94 ? -6.130 6.595 20.755 1.00 88.25 94 TYR A N 1
ATOM 769 C CA . TYR A 1 94 ? -5.403 6.373 22.008 1.00 88.25 94 TYR A CA 1
ATOM 770 C C . TYR A 1 94 ? -5.624 7.504 23.011 1.00 88.25 94 TYR A C 1
ATOM 772 O O . TYR A 1 94 ? -5.847 7.218 24.184 1.00 88.25 94 TYR A O 1
ATOM 780 N N . ASP A 1 95 ? -5.606 8.756 22.552 1.00 90.81 95 ASP A N 1
ATOM 781 C CA . ASP A 1 95 ? -5.833 9.923 23.406 1.00 90.81 95 ASP A CA 1
ATOM 782 C C . ASP A 1 95 ? -7.234 9.852 24.048 1.00 90.81 95 ASP A C 1
ATOM 784 O O . ASP A 1 95 ? -7.359 10.012 25.258 1.00 90.81 95 ASP A O 1
ATOM 788 N N . ILE A 1 96 ? -8.274 9.480 23.286 1.00 90.38 96 ILE A N 1
ATOM 789 C CA . ILE A 1 96 ? -9.637 9.294 23.825 1.00 90.38 96 ILE A CA 1
ATOM 790 C C . ILE A 1 96 ? -9.698 8.181 24.876 1.00 90.38 96 ILE A C 1
ATOM 792 O O . ILE A 1 96 ? -10.330 8.356 25.914 1.00 90.38 96 ILE A O 1
ATOM 796 N N . ILE A 1 97 ? -9.094 7.024 24.595 1.00 89.19 97 ILE A N 1
ATOM 797 C CA . ILE A 1 97 ? -9.173 5.854 25.484 1.00 89.19 97 ILE A CA 1
ATOM 798 C C . ILE A 1 97 ? -8.420 6.104 26.797 1.00 89.19 97 ILE A C 1
ATOM 800 O O . ILE A 1 97 ? -8.818 5.588 27.835 1.00 89.19 97 ILE A O 1
ATOM 804 N N . LEU A 1 98 ? -7.323 6.864 26.760 1.00 83.75 98 LEU A N 1
ATOM 805 C CA . LEU A 1 98 ? -6.507 7.160 27.941 1.00 83.75 98 LEU A CA 1
ATOM 806 C C . LEU A 1 98 ? -7.061 8.316 28.787 1.00 83.75 98 LEU A C 1
ATOM 808 O O . LEU A 1 98 ? -6.724 8.409 29.967 1.00 83.75 98 LEU A O 1
ATOM 812 N N . GLU A 1 99 ? -7.892 9.184 28.207 1.00 77.38 99 GLU A N 1
ATOM 813 C CA . GLU A 1 99 ? -8.580 10.272 28.915 1.00 77.38 99 GLU A CA 1
ATOM 814 C C . GLU A 1 99 ? -9.954 9.866 29.501 1.00 77.38 99 GLU A C 1
ATOM 816 O O . GLU A 1 99 ? -10.561 10.675 30.208 1.00 77.38 99 GLU A O 1
ATOM 821 N N . SER A 1 100 ? -10.443 8.639 29.247 1.00 55.12 100 SER A N 1
ATOM 822 C CA . SER A 1 100 ? -11.716 8.093 29.771 1.00 55.12 100 SER A CA 1
ATOM 823 C C . SER A 1 100 ? -11.531 7.131 30.941 1.00 55.12 100 SER A C 1
ATOM 825 O O . SER A 1 100 ? -12.308 7.231 31.917 1.00 55.12 100 SER A O 1
#

pLDDT: mean 83.77, std 14.05, range [36.47, 94.44]

Sequence (100 aa):
MESGDISSTALYKNNEEWKDIYPIYPSKDEEVAVKIAVTEDFIDAFAYFRAALLKNEKSTRLMSLLGDCIRLNPANYTVWQYHLDLKKEMRYLYDIILES